Protein AF-A0A830BZ00-F1 (afdb_monomer_lite)

Secondary structure (DSSP, 8-state):
---------EEEETTTTEEEE----SS--SEEEESS-TTSTT-EEEEEEE-SS-SEEEEEEEETT-SS-EEEEEE-SS--PBPSSPPEEETTEEEEEBTTSPEEEEE----

Radius of gyration: 14.84 Å; chains: 1; bounding box: 42×43×33 Å

Sequence (111 aa):
MSRNVDNTLFFFNPSNNLALNLPGQQVGYTTLFFFYPPTSPDCTVVGINTSLWDQVVEIGMLKRGEDKWERFRYPTKTKFLLSHAPPVLHHGQIYFLDVIGNVARFNRRFG

Foldseek 3Di:
DDPPPQQWDWDADPVVRDIGTAAGDPDDFPDKDWDDPLPDQLTKIKGWHFDPVFQKIKIWIDGRPDNDIDIDIDGHPDGFAFDPDDWDQDPQKTWGHGPVGDIDIDHDDSD

Organism: NCBI:txid374723

Structure (mmCIF, N/CA/C/O backbone):
data_AF-A0A830BZ00-F1
#
_entry.id   AF-A0A830BZ00-F1
#
loop_
_atom_site.group_PDB
_atom_site.id
_atom_site.type_symbol
_atom_site.label_atom_id
_atom_site.label_alt_id
_atom_site.label_comp_id
_atom_site.label_asym_id
_atom_site.label_entity_id
_atom_site.label_seq_id
_atom_site.pdbx_PDB_ins_code
_atom_site.Cartn_x
_atom_site.Cartn_y
_atom_site.Cartn_z
_atom_site.occupancy
_atom_site.B_iso_or_equiv
_atom_site.auth_seq_id
_atom_site.auth_comp_id
_atom_site.auth_asym_id
_atom_site.auth_atom_id
_atom_site.pdbx_PDB_model_num
ATOM 1 N N . MET A 1 1 ? 10.483 28.213 12.340 1.00 32.06 1 MET A N 1
ATOM 2 C CA . MET A 1 1 ? 9.657 27.173 12.990 1.00 32.06 1 MET A CA 1
ATOM 3 C C . MET A 1 1 ? 9.015 26.354 11.885 1.00 32.06 1 MET A C 1
ATOM 5 O O . MET A 1 1 ? 8.191 26.886 11.156 1.00 32.06 1 MET A O 1
ATOM 9 N N . SER A 1 2 ? 9.494 25.130 11.666 1.00 38.66 2 SER A N 1
ATOM 10 C CA . SER A 1 2 ? 8.934 24.224 10.658 1.00 38.66 2 SER A CA 1
ATOM 11 C C . SER A 1 2 ? 7.522 23.830 11.094 1.00 38.66 2 SER A C 1
ATOM 13 O O . SER A 1 2 ? 7.353 23.349 12.213 1.00 38.66 2 SER A O 1
ATOM 15 N N . ARG A 1 3 ? 6.507 24.075 10.256 1.00 34.56 3 ARG A N 1
ATOM 16 C CA . ARG A 1 3 ? 5.179 23.481 10.443 1.00 34.56 3 ARG A CA 1
ATOM 17 C C . ARG A 1 3 ? 5.373 21.965 10.410 1.00 34.56 3 ARG A C 1
ATOM 19 O O . ARG A 1 3 ? 5.691 21.428 9.353 1.00 34.56 3 ARG A O 1
ATOM 26 N N . ASN A 1 4 ? 5.167 21.289 11.540 1.00 41.62 4 ASN A N 1
ATOM 27 C CA . ASN A 1 4 ? 4.776 19.884 11.512 1.00 41.62 4 ASN A CA 1
ATOM 28 C C . ASN A 1 4 ? 3.448 19.849 10.758 1.00 41.62 4 ASN A C 1
ATOM 30 O O . ASN A 1 4 ? 2.407 20.212 11.298 1.00 41.62 4 ASN A O 1
ATOM 34 N N . VAL A 1 5 ? 3.505 19.551 9.464 1.00 48.66 5 VAL A N 1
ATOM 35 C CA . VAL A 1 5 ? 2.310 19.190 8.719 1.00 48.66 5 VAL A CA 1
ATOM 36 C C . VAL A 1 5 ? 1.965 17.809 9.240 1.00 48.66 5 VAL A C 1
ATOM 38 O O . VAL A 1 5 ? 2.643 16.836 8.917 1.00 48.66 5 VAL A O 1
ATOM 41 N N . ASP A 1 6 ? 0.971 17.745 10.118 1.00 57.12 6 ASP A N 1
ATOM 42 C CA . ASP A 1 6 ? 0.348 16.485 10.484 1.00 57.12 6 ASP A CA 1
ATOM 43 C C . ASP A 1 6 ? -0.227 15.893 9.193 1.00 57.12 6 ASP A C 1
ATOM 45 O O . ASP A 1 6 ? -1.306 16.279 8.737 1.00 57.12 6 ASP A O 1
ATOM 49 N N . ASN A 1 7 ? 0.540 15.007 8.548 1.00 62.81 7 ASN A N 1
ATOM 50 C CA . ASN A 1 7 ? 0.113 14.254 7.373 1.00 62.81 7 ASN A CA 1
ATOM 51 C C . ASN A 1 7 ? -0.999 13.303 7.816 1.00 62.81 7 ASN A C 1
ATOM 53 O O . ASN A 1 7 ? -0.769 12.141 8.161 1.00 62.81 7 ASN A O 1
ATOM 57 N N . THR A 1 8 ? -2.206 13.855 7.878 1.00 75.62 8 THR A N 1
ATOM 58 C CA . THR A 1 8 ? -3.397 13.177 8.367 1.00 75.62 8 THR A CA 1
ATOM 59 C C . THR A 1 8 ? -3.985 12.395 7.205 1.00 75.62 8 THR A C 1
ATOM 61 O O . THR A 1 8 ? -4.439 12.979 6.222 1.00 75.62 8 THR A O 1
ATOM 64 N N . LEU A 1 9 ? -3.949 11.069 7.301 1.00 85.50 9 LEU A N 1
ATOM 65 C CA . LEU A 1 9 ? -4.590 10.184 6.338 1.00 85.50 9 LEU A CA 1
ATOM 66 C C . LEU A 1 9 ? -5.951 9.755 6.890 1.00 85.50 9 LEU A C 1
ATOM 68 O O . LEU A 1 9 ? -6.079 9.485 8.082 1.00 85.50 9 LEU A O 1
ATOM 72 N N . PHE A 1 10 ? -6.971 9.676 6.043 1.00 88.25 10 PHE A N 1
ATOM 73 C CA . PHE A 1 10 ? -8.292 9.203 6.443 1.00 88.25 10 PHE A CA 1
ATOM 74 C C . PHE A 1 10 ? -8.973 8.455 5.301 1.00 88.25 10 PHE A C 1
ATOM 76 O O . PHE A 1 10 ? -8.743 8.734 4.125 1.00 88.25 10 PHE A O 1
ATOM 83 N N . PHE A 1 11 ? -9.839 7.514 5.656 1.00 89.06 11 PHE A N 1
ATOM 84 C CA . PHE A 1 11 ? -10.814 6.961 4.728 1.00 89.06 11 PHE A CA 1
ATOM 85 C C . PHE A 1 11 ? -12.069 7.813 4.738 1.00 89.06 11 PHE A C 1
ATOM 87 O O . PHE A 1 11 ? -12.531 8.210 5.804 1.00 89.06 11 PHE A O 1
ATOM 94 N N . PHE A 1 12 ? -12.643 8.044 3.564 1.00 88.75 12 PHE A N 1
ATOM 95 C CA . PHE A 1 12 ? -13.906 8.751 3.418 1.00 88.75 12 PHE A CA 1
ATOM 96 C C . PHE A 1 12 ? -14.878 7.904 2.608 1.00 88.75 12 PHE A C 1
ATOM 98 O O . PHE A 1 12 ? -14.577 7.516 1.478 1.00 88.75 12 PHE A O 1
ATOM 105 N N . ASN A 1 13 ? -16.039 7.608 3.189 1.00 87.38 13 ASN A N 1
ATOM 106 C CA . ASN A 1 13 ? -17.135 6.971 2.478 1.00 87.38 13 ASN A CA 1
ATOM 107 C C . ASN A 1 13 ? -18.138 8.047 2.024 1.00 87.38 13 ASN A C 1
ATOM 109 O O . ASN A 1 13 ? -18.871 8.581 2.860 1.00 87.38 13 ASN A O 1
ATOM 113 N N . PRO A 1 14 ? -18.229 8.340 0.714 1.00 90.38 14 PRO A N 1
ATOM 114 C CA . PRO A 1 14 ? -19.115 9.386 0.206 1.00 90.38 14 PRO A CA 1
ATOM 115 C C . PRO A 1 14 ? -20.604 9.029 0.315 1.00 90.38 14 PRO A C 1
ATOM 117 O O . PRO A 1 14 ? -21.449 9.909 0.214 1.00 90.38 14 PRO A O 1
ATOM 120 N N . SER A 1 15 ? -20.948 7.755 0.528 1.00 90.44 15 SER A N 1
ATOM 121 C CA . SER A 1 15 ? -22.348 7.306 0.574 1.00 90.44 15 SER A CA 1
ATOM 122 C C . SER A 1 15 ? -23.018 7.598 1.916 1.00 90.44 15 SER A C 1
ATOM 124 O O . SER A 1 15 ? -24.238 7.708 1.986 1.00 90.44 15 SER A O 1
ATOM 126 N N . ASN A 1 16 ? -22.236 7.692 2.995 1.00 90.00 16 ASN A N 1
ATOM 127 C CA . ASN A 1 16 ? -22.737 7.937 4.351 1.00 90.00 16 ASN A CA 1
ATOM 128 C C . ASN A 1 16 ? -21.967 9.040 5.097 1.00 90.00 16 ASN A C 1
ATOM 130 O O . ASN A 1 16 ? -22.187 9.231 6.291 1.00 90.00 16 ASN A O 1
ATOM 134 N N . ASN A 1 17 ? -21.071 9.752 4.405 1.00 89.31 17 ASN A N 1
ATOM 135 C CA . ASN A 1 17 ? -20.210 10.808 4.943 1.00 89.31 17 ASN A CA 1
ATOM 136 C C . ASN A 1 17 ? -19.352 10.379 6.146 1.00 89.31 17 ASN A C 1
ATOM 138 O O . ASN A 1 17 ? -18.908 11.222 6.928 1.00 89.31 17 ASN A O 1
ATOM 142 N N . LEU A 1 18 ? -19.098 9.077 6.307 1.00 89.00 18 LEU A N 1
ATOM 143 C CA . LEU A 1 18 ? -18.239 8.576 7.371 1.00 89.00 18 LEU A CA 1
ATOM 144 C C . LEU A 1 18 ? -16.773 8.824 7.009 1.00 89.00 18 LEU A C 1
ATOM 146 O O . LEU A 1 18 ? -16.288 8.343 5.982 1.00 89.00 18 LEU A O 1
ATOM 150 N N . ALA A 1 19 ? -16.062 9.517 7.896 1.00 89.62 19 ALA A N 1
ATOM 151 C CA . ALA A 1 19 ? -14.616 9.667 7.845 1.00 89.62 19 ALA A CA 1
ATOM 152 C C . ALA A 1 19 ? -13.959 8.836 8.955 1.00 89.62 19 ALA A C 1
ATOM 154 O O . ALA A 1 19 ? -14.369 8.898 10.115 1.00 89.62 19 ALA A O 1
ATOM 155 N N . LEU A 1 20 ? -12.934 8.061 8.607 1.00 88.00 20 LEU A N 1
ATOM 156 C CA . LEU A 1 20 ? -12.135 7.284 9.552 1.00 88.00 20 LEU A CA 1
ATOM 157 C C . LEU A 1 20 ? -10.689 7.754 9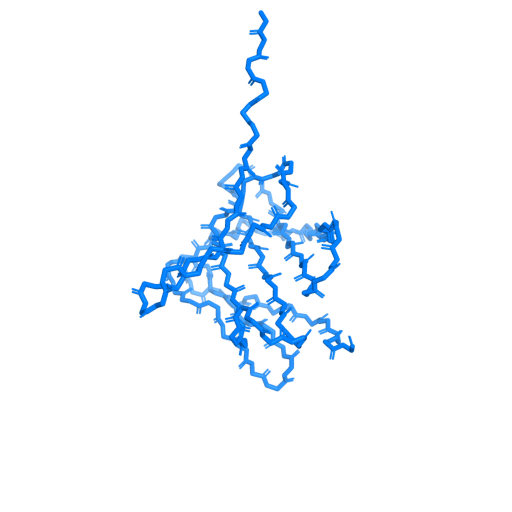.471 1.00 88.00 20 LEU A C 1
ATOM 159 O O . LEU A 1 20 ? -9.996 7.458 8.499 1.00 88.00 20 LEU A O 1
ATOM 163 N N . ASN A 1 21 ? -10.236 8.461 10.501 1.00 89.00 21 ASN A N 1
ATOM 164 C CA . ASN A 1 21 ? -8.848 8.894 10.593 1.00 89.00 21 ASN A CA 1
ATOM 165 C C . ASN A 1 21 ? -7.924 7.691 10.792 1.00 89.00 21 ASN A C 1
ATOM 167 O O . ASN A 1 21 ? -8.250 6.745 11.517 1.00 89.00 21 ASN A O 1
ATOM 171 N N . LEU A 1 22 ? -6.768 7.754 10.148 1.00 87.94 22 LEU A N 1
ATOM 172 C CA . LEU A 1 22 ? -5.664 6.830 10.325 1.00 87.94 22 LEU A CA 1
ATOM 173 C C . LEU A 1 22 ? -4.553 7.524 11.118 1.00 87.94 22 LEU A C 1
ATOM 175 O O . LEU A 1 22 ? -4.433 8.753 11.058 1.00 87.94 22 LEU A O 1
ATOM 179 N N . PRO A 1 23 ? -3.726 6.766 11.856 1.00 88.12 23 PRO A N 1
ATOM 180 C CA . PRO A 1 23 ? -2.573 7.326 12.532 1.00 88.12 23 PRO A CA 1
ATOM 181 C C . PRO A 1 23 ? -1.668 8.049 11.540 1.00 88.12 23 PRO A C 1
ATOM 183 O O . PRO A 1 23 ? -1.397 7.545 10.443 1.00 88.12 23 PRO A O 1
ATOM 186 N N . GLY A 1 24 ? -1.193 9.223 11.954 1.00 80.88 24 GLY A N 1
ATOM 187 C CA . GLY A 1 24 ? -0.264 10.026 11.175 1.00 80.88 24 GLY A CA 1
ATOM 188 C C . GLY A 1 24 ? 0.986 9.233 10.803 1.00 80.88 24 GLY A C 1
ATOM 189 O O . GLY A 1 24 ? 1.445 8.348 11.534 1.00 80.88 24 GLY A O 1
ATOM 190 N N . GLN A 1 25 ? 1.545 9.557 9.646 1.00 72.75 25 GLN A N 1
ATOM 191 C CA . GLN A 1 25 ? 2.675 8.828 9.095 1.00 72.75 25 GLN A CA 1
ATOM 192 C C . GLN A 1 25 ? 3.898 9.732 8.941 1.00 72.75 25 GLN A C 1
ATOM 194 O O . GLN A 1 25 ? 3.787 10.901 8.590 1.00 72.75 25 GLN A O 1
ATOM 199 N N . GLN A 1 26 ? 5.088 9.171 9.168 1.00 63.88 26 GLN A N 1
ATOM 200 C CA . GLN A 1 26 ? 6.357 9.894 9.015 1.00 63.88 26 GLN A CA 1
ATOM 201 C C . GLN A 1 26 ? 6.944 9.812 7.595 1.00 63.88 26 GLN A C 1
ATOM 203 O O . GLN A 1 26 ? 7.977 10.419 7.336 1.00 63.88 26 GLN A O 1
ATOM 208 N N . VAL A 1 27 ? 6.337 9.042 6.686 1.00 68.19 27 VAL A N 1
ATOM 209 C CA . VAL A 1 27 ? 6.845 8.803 5.324 1.00 68.19 27 VAL A CA 1
ATOM 210 C C . VAL A 1 27 ? 5.742 9.139 4.317 1.00 68.19 27 VAL A C 1
ATOM 212 O O . VAL A 1 27 ? 4.564 9.002 4.624 1.00 68.19 27 VAL A O 1
ATOM 215 N N . GLY A 1 28 ? 6.101 9.629 3.131 1.00 81.38 28 GLY A N 1
ATOM 216 C CA . GLY A 1 28 ? 5.151 9.789 2.028 1.00 81.38 28 GLY A CA 1
ATOM 217 C C . GLY A 1 28 ? 5.067 8.491 1.231 1.00 81.38 28 GLY A C 1
ATOM 218 O O . GLY A 1 28 ? 6.061 8.094 0.629 1.00 81.38 28 GLY A O 1
ATOM 219 N N . TYR A 1 29 ? 3.918 7.812 1.236 1.00 88.06 29 TYR A N 1
ATOM 220 C CA . TYR A 1 29 ? 3.695 6.674 0.340 1.00 88.06 29 TYR A CA 1
ATOM 221 C C . TYR A 1 29 ? 3.316 7.156 -1.064 1.00 88.06 29 TYR A C 1
ATOM 223 O O . TYR A 1 29 ? 2.518 8.077 -1.219 1.00 88.06 29 TYR A O 1
ATOM 231 N N . THR A 1 30 ? 3.884 6.514 -2.087 1.00 88.00 30 THR A N 1
ATOM 232 C CA . THR A 1 30 ? 3.559 6.748 -3.503 1.00 88.00 30 THR A CA 1
ATOM 233 C C . THR A 1 30 ? 2.164 6.223 -3.837 1.00 88.00 30 THR A C 1
ATOM 235 O O . THR A 1 30 ? 1.452 6.813 -4.643 1.00 88.00 30 THR A O 1
ATOM 238 N N . THR A 1 31 ? 1.764 5.117 -3.205 1.00 90.56 31 THR A N 1
ATOM 239 C CA . THR A 1 31 ? 0.411 4.565 -3.305 1.00 90.56 31 THR A CA 1
ATOM 240 C C . THR A 1 31 ? -0.067 4.046 -1.956 1.00 90.56 31 THR A C 1
ATOM 242 O O . THR A 1 31 ? 0.738 3.615 -1.127 1.00 90.56 31 THR A O 1
ATOM 245 N N . LEU A 1 32 ? -1.384 4.041 -1.775 1.00 91.44 32 LEU A N 1
ATOM 246 C CA . LEU A 1 32 ? -2.091 3.477 -0.632 1.00 91.44 32 LEU A CA 1
ATOM 247 C C . LEU A 1 32 ? -3.238 2.607 -1.140 1.00 91.44 32 LEU A C 1
ATOM 249 O O . LEU A 1 32 ? -3.951 2.994 -2.065 1.00 91.44 32 LEU A O 1
ATOM 253 N N . PHE A 1 33 ? -3.431 1.447 -0.524 1.00 91.31 33 PHE A N 1
ATOM 254 C CA . PHE A 1 33 ? -4.487 0.510 -0.898 1.00 91.31 33 PHE A CA 1
ATOM 255 C C . PHE A 1 33 ? -4.932 -0.338 0.292 1.00 91.31 33 PHE A C 1
ATOM 257 O O . PHE A 1 33 ? -4.266 -0.416 1.324 1.00 91.31 33 PHE A O 1
ATOM 264 N N . PHE A 1 34 ? -6.093 -0.964 0.138 1.00 91.25 34 PHE A N 1
ATOM 265 C CA . PHE A 1 34 ? -6.714 -1.858 1.107 1.00 91.25 34 PHE A CA 1
ATOM 266 C C . PHE A 1 34 ? -7.539 -2.903 0.349 1.00 91.25 34 PHE A C 1
ATOM 268 O O . PHE A 1 34 ? -8.074 -2.611 -0.719 1.00 91.25 34 PHE A O 1
ATOM 275 N N . PHE A 1 35 ? -7.645 -4.119 0.889 1.00 85.62 35 PHE A N 1
ATOM 276 C CA . PHE A 1 35 ? -8.360 -5.230 0.234 1.00 85.62 35 PHE A CA 1
ATOM 277 C C . PHE A 1 35 ? -9.666 -5.634 0.932 1.00 85.62 35 PHE A C 1
ATOM 279 O O . PHE A 1 35 ? -10.342 -6.553 0.483 1.00 85.62 35 PHE A O 1
ATOM 286 N N . TYR A 1 36 ? -10.049 -4.918 1.991 1.00 88.12 36 TYR A N 1
ATOM 287 C CA . TYR A 1 36 ? -11.327 -5.065 2.691 1.00 88.12 36 TYR A CA 1
ATOM 288 C C . TYR A 1 36 ? -11.907 -3.685 2.999 1.00 88.12 36 TYR A C 1
ATOM 290 O O . TYR A 1 36 ? -11.133 -2.736 3.117 1.00 88.12 36 TYR A O 1
ATOM 298 N N . PRO A 1 37 ? -13.236 -3.541 3.160 1.00 88.31 37 PRO A N 1
ATOM 299 C CA . PRO A 1 37 ? -13.840 -2.259 3.505 1.00 88.31 37 PRO A CA 1
ATOM 300 C C . PRO A 1 37 ? -13.134 -1.614 4.708 1.00 88.31 37 PRO A C 1
ATOM 302 O O . PRO A 1 37 ? -12.896 -2.320 5.685 1.00 88.31 37 PRO A O 1
ATOM 305 N N . PRO A 1 38 ? -12.859 -0.297 4.708 1.00 86.25 38 PRO A N 1
ATOM 306 C CA . PRO A 1 38 ? -12.199 0.390 5.825 1.00 86.25 38 PRO A CA 1
ATOM 307 C C . PRO A 1 38 ? -12.872 0.237 7.196 1.00 86.25 38 PRO A C 1
ATOM 309 O O . PRO A 1 38 ? -12.260 0.480 8.235 1.00 86.25 38 PRO A O 1
ATOM 312 N N . THR A 1 39 ? -14.150 -0.135 7.198 1.00 84.81 39 THR A N 1
ATOM 313 C CA . THR A 1 39 ? -14.948 -0.432 8.390 1.00 84.81 39 THR A CA 1
ATOM 314 C C . THR A 1 39 ? -14.783 -1.869 8.896 1.00 84.81 39 THR A C 1
ATOM 316 O O . THR A 1 39 ? -15.178 -2.142 10.025 1.00 84.81 39 THR A O 1
ATOM 319 N N . SER A 1 40 ? -14.216 -2.778 8.098 1.00 89.31 40 SER A N 1
ATOM 320 C CA . SER A 1 40 ? -13.970 -4.172 8.476 1.00 89.31 40 SER A CA 1
ATOM 321 C C . SER A 1 40 ? -12.835 -4.273 9.504 1.00 89.31 40 SER A C 1
ATOM 323 O O . SER A 1 40 ? -11.814 -3.600 9.325 1.00 89.31 40 SER A O 1
ATOM 325 N N . PRO A 1 41 ? -12.950 -5.130 10.538 1.00 87.00 41 PRO A N 1
ATOM 326 C CA . PRO A 1 41 ? -11.838 -5.422 11.446 1.00 87.00 41 PRO A CA 1
ATOM 327 C C . PRO A 1 41 ? -10.645 -6.069 10.724 1.00 87.00 41 PRO A C 1
ATOM 329 O O . PRO A 1 41 ? -9.508 -5.860 11.132 1.00 87.00 41 PRO A O 1
ATOM 332 N N . ASP A 1 42 ? -10.884 -6.759 9.605 1.00 88.00 42 ASP A N 1
ATOM 333 C CA . ASP A 1 42 ? -9.835 -7.408 8.804 1.00 88.00 42 ASP A CA 1
ATOM 334 C C . ASP A 1 42 ? -9.155 -6.440 7.819 1.00 88.00 42 ASP A C 1
ATOM 336 O O . ASP A 1 42 ? -8.262 -6.814 7.052 1.00 88.00 42 ASP A O 1
ATOM 340 N N . CYS A 1 43 ? -9.580 -5.170 7.799 1.00 89.69 43 CYS A N 1
ATOM 341 C CA . CYS A 1 43 ? -8.982 -4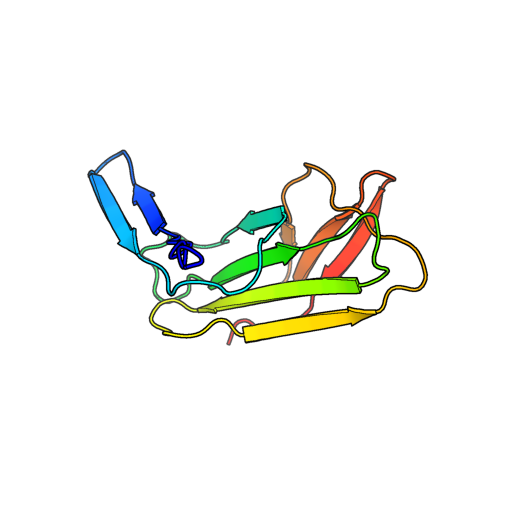.178 6.923 1.00 89.69 43 CYS A CA 1
ATOM 342 C C . CYS A 1 43 ? -7.532 -3.912 7.319 1.00 89.69 43 CYS A C 1
ATOM 344 O O . CYS A 1 43 ? -7.225 -3.491 8.430 1.00 89.69 43 CYS A O 1
ATOM 346 N N . THR A 1 44 ? -6.641 -4.086 6.351 1.00 90.69 44 THR A N 1
ATOM 347 C CA . THR A 1 44 ? -5.250 -3.661 6.446 1.00 90.69 44 THR A CA 1
ATOM 348 C C . THR A 1 44 ? -4.988 -2.637 5.358 1.00 90.69 44 THR A C 1
ATOM 350 O O . THR A 1 44 ? -5.238 -2.898 4.178 1.00 90.69 44 THR A O 1
ATOM 353 N N . VAL A 1 45 ? -4.484 -1.477 5.763 1.00 92.12 45 VAL A N 1
ATOM 354 C CA . VAL A 1 45 ? -4.004 -0.445 4.847 1.00 92.12 45 VAL A CA 1
ATOM 355 C C . VAL A 1 45 ? -2.553 -0.744 4.532 1.00 92.12 45 VAL A C 1
ATOM 357 O O . VAL A 1 45 ? -1.755 -0.981 5.440 1.00 92.12 45 VAL A O 1
ATOM 360 N N . VAL A 1 46 ? -2.208 -0.730 3.253 1.00 92.62 46 VAL A N 1
ATOM 361 C CA . VAL A 1 46 ? -0.841 -0.931 2.793 1.00 92.62 46 VAL A CA 1
ATOM 362 C C . VAL A 1 46 ? -0.412 0.282 1.996 1.00 92.62 46 VAL A C 1
ATOM 364 O O . VAL A 1 46 ? -1.119 0.742 1.102 1.00 92.62 46 VAL A O 1
ATOM 367 N N . GLY A 1 47 ? 0.753 0.806 2.347 1.00 93.06 47 GLY A N 1
ATOM 368 C CA . GLY A 1 47 ? 1.405 1.878 1.618 1.00 93.06 47 GLY A CA 1
ATOM 369 C C . GLY A 1 47 ? 2.684 1.383 0.976 1.00 93.06 47 GLY A C 1
ATOM 370 O O . GLY A 1 47 ? 3.423 0.620 1.593 1.00 93.06 47 GLY A O 1
ATOM 371 N N . ILE A 1 48 ? 2.960 1.811 -0.251 1.00 94.12 48 ILE A N 1
ATOM 372 C CA . ILE A 1 48 ? 4.238 1.535 -0.914 1.00 94.12 48 ILE A CA 1
ATOM 373 C C . ILE A 1 48 ? 4.882 2.870 -1.260 1.00 94.12 48 ILE A C 1
ATOM 375 O O . ILE A 1 48 ? 4.257 3.728 -1.885 1.00 94.12 48 ILE A O 1
ATOM 379 N N . ASN A 1 49 ? 6.130 3.043 -0.841 1.00 92.50 49 ASN A N 1
ATOM 380 C CA . ASN A 1 49 ? 6.983 4.158 -1.218 1.00 92.50 49 ASN A CA 1
ATOM 381 C C . ASN A 1 49 ? 8.155 3.631 -2.046 1.00 92.50 49 ASN A C 1
ATOM 383 O O . ASN A 1 49 ? 8.884 2.728 -1.625 1.00 92.50 49 ASN A O 1
ATOM 387 N N . THR A 1 50 ? 8.333 4.229 -3.216 1.00 92.19 50 THR A N 1
ATOM 388 C CA . THR A 1 50 ? 9.473 3.990 -4.099 1.00 92.19 50 THR A CA 1
ATOM 389 C C . THR A 1 50 ? 10.079 5.318 -4.517 1.00 92.19 50 THR A C 1
ATOM 391 O O . THR A 1 50 ? 9.350 6.279 -4.757 1.00 92.19 50 THR A O 1
ATOM 394 N N . SER A 1 51 ? 11.401 5.363 -4.660 1.00 85.44 51 SER A N 1
ATOM 395 C CA . SER A 1 51 ? 12.146 6.577 -4.998 1.00 85.44 51 SER A CA 1
ATOM 396 C C . SER A 1 51 ? 12.904 6.400 -6.313 1.00 85.44 51 SER A C 1
ATOM 398 O O . SER A 1 51 ? 13.435 5.332 -6.608 1.00 85.44 51 SER A O 1
ATOM 400 N N . LEU A 1 52 ? 12.997 7.474 -7.101 1.00 83.44 52 LEU A N 1
ATOM 401 C CA . LEU A 1 52 ? 13.892 7.542 -8.266 1.00 83.44 52 LEU A CA 1
ATOM 402 C C . LEU A 1 52 ? 15.374 7.613 -7.866 1.00 83.44 52 LEU A C 1
ATOM 404 O O . LEU A 1 52 ? 16.261 7.331 -8.683 1.00 83.44 52 LEU A O 1
ATOM 408 N N . TRP A 1 53 ? 15.631 8.018 -6.624 1.00 85.12 53 TRP A N 1
ATOM 409 C CA . TRP A 1 53 ? 16.957 8.318 -6.095 1.00 85.12 53 TRP A CA 1
ATOM 410 C C . TRP A 1 53 ? 17.508 7.177 -5.243 1.00 85.12 53 TRP A C 1
ATOM 412 O O . TRP A 1 53 ? 18.721 6.997 -5.200 1.00 85.12 53 TRP A O 1
ATOM 422 N N . ASP A 1 54 ? 16.628 6.353 -4.667 1.00 85.94 54 ASP A N 1
ATOM 423 C CA . ASP A 1 54 ? 17.008 5.274 -3.759 1.00 85.94 54 ASP A CA 1
ATOM 424 C C . ASP A 1 54 ? 16.660 3.902 -4.329 1.00 85.94 54 ASP A C 1
ATOM 426 O O . ASP A 1 54 ? 15.581 3.674 -4.872 1.00 85.94 54 ASP A O 1
ATOM 430 N N . GLN A 1 55 ? 17.557 2.942 -4.131 1.00 92.56 55 GLN A N 1
ATOM 431 C CA . GLN A 1 55 ? 17.312 1.532 -4.431 1.00 92.56 55 GLN A CA 1
ATOM 432 C C . GLN A 1 55 ? 16.642 0.835 -3.241 1.00 92.56 55 GLN A C 1
ATOM 434 O O . GLN A 1 55 ? 17.063 -0.240 -2.812 1.00 92.56 55 GLN A O 1
ATOM 439 N N . VAL A 1 56 ? 15.603 1.447 -2.680 1.00 92.56 56 VAL A N 1
ATOM 440 C CA . VAL A 1 56 ? 14.854 0.900 -1.546 1.00 92.56 56 VAL A CA 1
ATOM 441 C C . VAL A 1 56 ? 13.366 0.987 -1.843 1.00 92.56 56 VAL A C 1
ATOM 443 O O . VAL A 1 56 ? 12.860 2.047 -2.201 1.00 92.56 56 VAL A O 1
ATOM 446 N N . VAL A 1 57 ? 12.670 -0.129 -1.645 1.00 93.50 57 VAL A N 1
ATOM 447 C CA . VAL A 1 57 ? 11.209 -0.161 -1.574 1.00 93.50 57 VAL A CA 1
ATOM 448 C C . VAL A 1 57 ? 10.827 -0.157 -0.103 1.00 93.50 57 VAL A C 1
ATOM 450 O O . VAL A 1 57 ? 11.259 -1.031 0.654 1.00 93.50 57 VAL A O 1
ATOM 453 N N . GLU A 1 58 ? 10.032 0.823 0.311 1.00 93.88 58 GLU A N 1
ATOM 454 C CA . GLU A 1 58 ? 9.456 0.853 1.650 1.00 93.88 58 GLU A CA 1
ATOM 455 C C . GLU A 1 58 ? 7.975 0.485 1.597 1.00 93.88 58 GLU A C 1
ATOM 457 O O . GLU A 1 58 ? 7.214 1.025 0.798 1.00 93.88 58 GLU A O 1
ATOM 462 N N . ILE A 1 59 ? 7.573 -0.442 2.460 1.00 93.75 59 ILE A N 1
ATOM 463 C CA . ILE A 1 59 ? 6.200 -0.913 2.591 1.00 93.75 59 ILE A CA 1
ATOM 464 C C . ILE A 1 59 ? 5.727 -0.587 4.001 1.00 93.75 59 ILE A C 1
ATOM 466 O O . ILE A 1 59 ? 6.364 -0.969 4.982 1.00 93.75 59 ILE A O 1
ATOM 470 N N . GLY A 1 60 ? 4.616 0.129 4.090 1.00 93.12 60 GLY A N 1
ATOM 471 C CA . GLY A 1 60 ? 3.869 0.342 5.318 1.00 93.12 60 GLY A CA 1
ATOM 472 C C . GLY A 1 60 ? 2.696 -0.596 5.423 1.00 93.12 60 GLY A C 1
ATOM 473 O O . GLY A 1 60 ? 2.021 -0.832 4.425 1.00 93.12 60 GLY A O 1
ATOM 474 N N . MET A 1 61 ? 2.404 -1.057 6.629 1.00 92.00 61 MET A N 1
ATOM 475 C CA . MET A 1 61 ? 1.157 -1.744 6.930 1.00 92.00 61 MET A CA 1
ATOM 476 C C . MET A 1 61 ? 0.528 -1.162 8.184 1.00 92.00 61 MET A C 1
ATOM 478 O O . MET A 1 61 ? 1.227 -0.853 9.146 1.00 92.00 61 MET A O 1
ATOM 482 N N . LEU A 1 62 ? -0.791 -1.041 8.168 1.00 91.94 62 LEU A N 1
ATOM 483 C CA . LEU A 1 62 ? -1.584 -0.623 9.311 1.00 91.94 62 LEU A CA 1
ATOM 484 C C . LEU A 1 62 ? -2.826 -1.504 9.380 1.00 91.94 62 LEU A C 1
ATOM 486 O O . LEU A 1 62 ? -3.691 -1.408 8.499 1.00 91.94 62 LEU A O 1
ATOM 490 N N . LYS A 1 63 ? -2.928 -2.356 10.404 1.00 91.12 63 LYS A N 1
ATOM 491 C CA . LYS A 1 63 ? -4.172 -3.097 10.629 1.00 91.12 63 LYS A CA 1
ATOM 492 C C . LYS A 1 63 ? -5.214 -2.182 11.256 1.00 91.12 63 LYS A C 1
ATOM 494 O O . LYS A 1 63 ? -4.900 -1.222 11.965 1.00 91.12 63 LYS A O 1
ATOM 499 N N . ARG A 1 64 ? -6.485 -2.467 10.993 1.00 88.31 64 ARG A N 1
ATOM 500 C CA . ARG A 1 64 ? -7.588 -1.696 11.559 1.00 88.31 64 ARG A CA 1
ATOM 501 C C . ARG A 1 64 ? -7.532 -1.728 13.088 1.00 88.31 64 ARG A C 1
ATOM 503 O O . ARG A 1 64 ? -7.459 -2.786 13.695 1.00 88.31 64 ARG A O 1
ATOM 510 N N . GLY A 1 65 ? -7.623 -0.546 13.696 1.00 86.19 65 GLY A N 1
ATOM 511 C CA . GLY A 1 65 ? -7.617 -0.386 15.152 1.00 86.19 65 GLY A CA 1
ATOM 512 C C . GLY A 1 65 ? -6.225 -0.229 15.764 1.00 86.19 65 GLY A C 1
ATOM 513 O O . GLY A 1 65 ? -6.136 0.156 16.925 1.00 86.19 65 GLY A O 1
ATOM 514 N N . GLU A 1 66 ? -5.155 -0.452 14.997 1.00 90.62 66 GLU A N 1
ATOM 515 C CA . GLU A 1 66 ? -3.796 -0.151 15.447 1.00 90.62 66 GLU A CA 1
ATOM 516 C C . GLU A 1 66 ? -3.508 1.355 15.377 1.00 90.62 66 GLU A C 1
ATOM 518 O O . GLU A 1 66 ? -4.065 2.092 14.557 1.00 90.62 66 GLU A O 1
ATOM 523 N N . ASP A 1 67 ? -2.616 1.819 16.250 1.00 89.50 67 ASP A N 1
ATOM 524 C CA . ASP A 1 67 ? -2.201 3.219 16.366 1.00 89.50 67 ASP A CA 1
ATOM 525 C C . ASP A 1 67 ? -0.879 3.511 15.637 1.00 89.50 67 ASP A C 1
ATOM 527 O O . ASP A 1 67 ? -0.431 4.659 15.586 1.00 89.50 67 ASP A O 1
ATOM 531 N N . LYS A 1 68 ? -0.230 2.482 15.080 1.00 90.12 68 LYS A N 1
ATOM 532 C CA . LYS A 1 68 ? 1.115 2.574 14.506 1.00 90.12 68 LYS A CA 1
ATOM 533 C C . LYS A 1 68 ? 1.240 1.774 13.225 1.00 90.12 68 LYS A C 1
ATOM 535 O O . LYS A 1 68 ? 0.773 0.650 13.115 1.00 90.12 68 LYS A O 1
ATOM 540 N N . TRP A 1 69 ? 1.961 2.365 12.280 1.00 91.69 69 TRP A N 1
ATOM 541 C CA . TRP A 1 69 ? 2.351 1.708 11.044 1.00 91.69 69 TRP A CA 1
ATOM 542 C C . TRP A 1 69 ? 3.540 0.785 11.285 1.00 91.69 69 TRP A C 1
ATOM 544 O O . TRP A 1 69 ? 4.597 1.233 11.743 1.00 91.69 69 TRP A O 1
ATOM 554 N N . GLU A 1 70 ? 3.407 -0.472 10.886 1.00 92.31 70 GLU A N 1
ATOM 555 C CA . GLU A 1 70 ? 4.553 -1.337 10.660 1.00 92.31 70 GLU A CA 1
ATOM 556 C C . GLU A 1 70 ? 5.268 -0.917 9.373 1.00 92.31 70 GLU A C 1
ATOM 558 O O . GLU A 1 70 ? 4.623 -0.623 8.366 1.00 92.31 70 GLU A O 1
ATOM 563 N N . ARG A 1 71 ? 6.603 -0.884 9.390 1.00 91.81 71 ARG A N 1
ATOM 564 C CA . ARG A 1 71 ? 7.408 -0.442 8.244 1.00 91.81 71 ARG A CA 1
ATOM 565 C C . ARG A 1 71 ? 8.445 -1.480 7.869 1.00 91.81 71 ARG A C 1
ATOM 567 O O . ARG A 1 71 ? 9.172 -1.988 8.721 1.00 91.81 71 ARG A O 1
ATOM 574 N N . PHE A 1 72 ? 8.562 -1.717 6.573 1.00 92.44 72 PHE A N 1
ATOM 575 C CA . PHE A 1 72 ? 9.495 -2.668 5.990 1.00 92.44 72 PHE A CA 1
ATOM 576 C C . PHE A 1 72 ? 10.295 -1.975 4.908 1.00 92.44 72 PHE A C 1
ATOM 578 O O . PHE A 1 72 ? 9.720 -1.368 4.011 1.00 92.44 72 PHE A O 1
ATOM 585 N N . ARG A 1 73 ? 11.621 -2.069 4.975 1.00 92.94 73 AR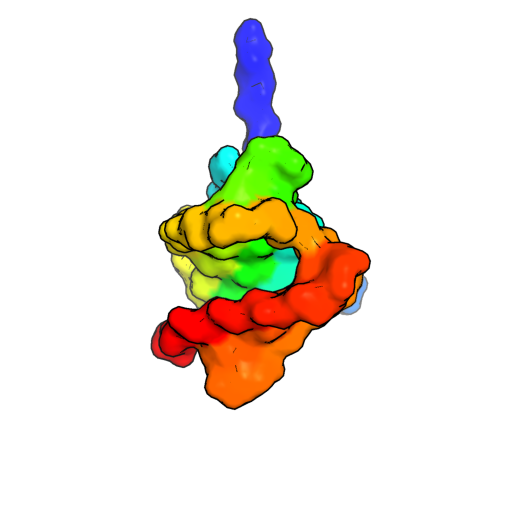G A N 1
ATOM 586 C CA . ARG A 1 73 ? 12.519 -1.491 3.975 1.00 92.94 73 ARG A CA 1
ATOM 587 C C . ARG A 1 73 ? 13.276 -2.614 3.293 1.00 92.94 73 ARG A C 1
ATOM 589 O O . ARG A 1 73 ? 13.963 -3.389 3.953 1.00 92.94 73 ARG A O 1
ATOM 596 N N . TYR A 1 74 ? 13.151 -2.676 1.977 1.00 92.62 74 TYR A N 1
ATOM 597 C CA . TYR A 1 74 ? 13.755 -3.705 1.147 1.00 92.62 74 TYR A CA 1
ATOM 598 C C . TYR A 1 74 ? 14.746 -3.063 0.182 1.00 92.62 74 TYR A C 1
ATOM 600 O O . TYR A 1 74 ? 14.326 -2.364 -0.744 1.00 92.62 74 TYR A O 1
ATOM 608 N N . PRO A 1 75 ? 16.058 -3.281 0.377 1.00 92.56 75 PRO A N 1
ATOM 609 C CA . PRO A 1 75 ? 17.050 -2.938 -0.626 1.00 92.56 75 PRO A CA 1
ATOM 610 C C . PRO A 1 75 ? 16.768 -3.695 -1.924 1.00 92.56 75 PRO A C 1
ATOM 612 O O . PRO A 1 75 ? 16.439 -4.882 -1.918 1.00 92.56 75 PRO A O 1
ATOM 615 N N . THR A 1 76 ? 16.922 -3.005 -3.042 1.00 90.56 76 THR A N 1
ATOM 616 C CA . THR A 1 76 ? 16.721 -3.542 -4.389 1.00 90.56 76 THR A CA 1
ATOM 617 C C . THR A 1 76 ? 18.042 -3.507 -5.147 1.00 90.56 76 THR A C 1
ATOM 619 O O . THR A 1 76 ? 18.881 -2.645 -4.911 1.00 90.56 76 THR A O 1
ATOM 622 N N . LYS A 1 77 ? 18.265 -4.471 -6.047 1.00 88.38 77 LYS A N 1
ATOM 623 C CA . LYS A 1 77 ? 19.486 -4.500 -6.879 1.00 88.38 77 LYS A CA 1
ATOM 624 C C . LYS A 1 77 ? 19.470 -3.419 -7.961 1.00 88.38 77 LYS A C 1
ATOM 626 O O . LYS A 1 77 ? 20.512 -2.962 -8.414 1.00 88.38 77 LYS A O 1
ATOM 631 N N . THR A 1 78 ? 18.272 -3.053 -8.393 1.00 88.50 78 THR A N 1
ATOM 632 C CA . THR A 1 78 ? 17.990 -2.070 -9.433 1.00 88.50 78 THR A CA 1
ATOM 633 C C . THR A 1 78 ? 16.915 -1.130 -8.923 1.00 88.50 78 THR A C 1
ATOM 635 O O . THR A 1 78 ? 16.145 -1.492 -8.038 1.00 88.50 78 THR A O 1
ATOM 638 N N . LYS A 1 79 ? 16.834 0.073 -9.495 1.00 91.00 79 LYS A N 1
ATOM 639 C CA . LYS A 1 79 ? 15.741 0.995 -9.177 1.00 91.00 79 LYS A CA 1
ATOM 640 C C . LYS A 1 79 ? 14.402 0.323 -9.485 1.00 91.00 79 LYS A C 1
ATOM 642 O O . LYS A 1 79 ? 14.252 -0.265 -10.552 1.00 91.00 79 LYS A O 1
ATOM 647 N N . PHE A 1 80 ? 13.458 0.434 -8.558 1.00 93.56 80 PHE A N 1
ATOM 648 C CA . PHE A 1 80 ? 12.098 -0.074 -8.702 1.00 93.56 80 PHE A CA 1
ATOM 649 C C . PHE A 1 80 ? 11.152 1.105 -8.493 1.00 93.56 80 PHE A C 1
ATOM 651 O O . PHE A 1 80 ? 10.860 1.464 -7.356 1.00 93.56 80 PHE A O 1
ATOM 658 N N . LEU A 1 81 ? 10.738 1.761 -9.578 1.00 93.81 81 LEU A N 1
ATOM 659 C CA . LEU A 1 81 ? 9.798 2.879 -9.512 1.00 93.81 81 LEU A CA 1
ATOM 660 C C . LEU A 1 81 ? 8.386 2.351 -9.724 1.00 93.81 81 LEU A C 1
ATOM 662 O O . LEU A 1 81 ? 8.084 1.857 -10.806 1.00 93.81 81 LEU A O 1
ATOM 666 N N . LEU A 1 82 ? 7.529 2.483 -8.718 1.00 94.88 82 LEU A N 1
ATOM 667 C CA . LEU A 1 82 ? 6.166 1.974 -8.767 1.00 94.88 82 LEU A CA 1
ATOM 668 C C . LEU A 1 82 ? 5.383 2.533 -9.969 1.00 94.88 82 LEU A C 1
ATOM 670 O O . LEU A 1 82 ? 5.400 3.734 -10.234 1.00 94.88 82 LEU A O 1
ATOM 674 N N . SER A 1 83 ? 4.681 1.654 -10.681 1.00 94.31 83 SER A N 1
ATOM 675 C CA . SER A 1 83 ? 3.746 2.040 -11.740 1.00 94.31 83 SER A CA 1
ATOM 676 C C . SER A 1 83 ? 2.418 2.560 -11.180 1.00 94.31 83 SER A C 1
ATOM 678 O O . SER A 1 83 ? 2.113 2.423 -9.998 1.00 94.31 83 SER A O 1
ATOM 680 N N . HIS A 1 84 ? 1.575 3.104 -12.059 1.00 90.19 84 HIS A N 1
ATOM 681 C CA . HIS A 1 84 ? 0.191 3.446 -11.720 1.00 90.19 84 HIS A CA 1
ATOM 682 C C . HIS A 1 84 ? -0.744 2.227 -11.657 1.00 90.19 84 HIS A C 1
ATOM 684 O O . HIS A 1 84 ? -1.919 2.386 -11.326 1.00 90.19 84 HIS A O 1
ATOM 690 N N . ALA A 1 85 ? -0.260 1.022 -11.986 1.00 91.69 85 ALA A N 1
ATOM 691 C CA . ALA A 1 85 ? -1.076 -0.178 -11.889 1.00 91.69 85 ALA A CA 1
ATOM 692 C C . ALA A 1 85 ? -1.391 -0.473 -10.411 1.00 91.69 85 ALA A C 1
ATOM 694 O O . ALA A 1 85 ? -0.479 -0.459 -9.576 1.00 91.69 85 ALA A O 1
ATOM 695 N N . PRO A 1 86 ? -2.662 -0.747 -10.065 1.00 90.62 86 PRO A N 1
ATOM 696 C CA . PRO A 1 86 ? -3.026 -1.039 -8.691 1.00 90.62 86 PRO A CA 1
ATOM 697 C C . PRO A 1 86 ? -2.346 -2.337 -8.230 1.00 90.62 86 PRO A C 1
ATOM 699 O O . PRO A 1 86 ? -2.300 -3.312 -8.987 1.00 90.62 86 PRO A O 1
ATOM 702 N N . PRO A 1 87 ? -1.843 -2.388 -6.987 1.00 93.25 87 PRO A N 1
ATOM 703 C CA . PRO A 1 87 ? -1.387 -3.633 -6.393 1.00 93.25 87 PRO A CA 1
ATOM 704 C C . PRO A 1 87 ? -2.515 -4.668 -6.324 1.00 93.25 87 PRO A C 1
ATOM 706 O O . PRO A 1 87 ? -3.672 -4.336 -6.067 1.00 93.25 87 PRO A O 1
ATOM 709 N N . VAL A 1 88 ? -2.167 -5.937 -6.511 1.00 92.69 88 VAL A N 1
ATOM 710 C CA . VAL A 1 88 ? -3.111 -7.060 -6.511 1.00 92.69 88 VAL A CA 1
ATOM 711 C C . VAL A 1 88 ? -2.855 -7.940 -5.296 1.00 92.69 88 VAL A C 1
ATOM 713 O O . VAL A 1 88 ? -1.722 -8.366 -5.073 1.00 92.69 88 VAL A O 1
ATOM 716 N N . LEU A 1 89 ? -3.905 -8.250 -4.532 1.00 90.00 89 LEU A N 1
ATOM 717 C CA . LEU A 1 89 ? -3.878 -9.311 -3.527 1.00 90.00 89 LEU A CA 1
ATOM 718 C C . LEU A 1 89 ? -4.324 -10.616 -4.173 1.00 90.00 89 LEU A C 1
ATOM 720 O O . LEU A 1 89 ? -5.462 -10.741 -4.620 1.00 90.00 89 LEU A O 1
ATOM 724 N N . HIS A 1 90 ? -3.437 -11.601 -4.189 1.00 89.88 90 HIS A N 1
ATOM 725 C CA . HIS A 1 90 ? -3.737 -12.924 -4.715 1.00 89.88 90 HIS A CA 1
ATOM 726 C C . HIS A 1 90 ? -3.096 -13.988 -3.827 1.00 89.88 90 HIS A C 1
ATOM 728 O O . HIS A 1 90 ? -1.909 -13.914 -3.518 1.00 89.88 90 HIS A O 1
ATOM 734 N N . HIS A 1 91 ? -3.897 -14.957 -3.372 1.00 89.12 91 HIS A N 1
ATOM 735 C CA . HIS A 1 91 ? -3.463 -16.028 -2.461 1.00 89.12 91 HIS A CA 1
ATOM 736 C C . HIS A 1 91 ? -2.680 -15.518 -1.230 1.00 89.12 91 HIS A C 1
ATOM 738 O O . HIS A 1 91 ? -1.649 -16.072 -0.851 1.00 89.12 91 HIS A O 1
ATOM 744 N N . GLY A 1 92 ? -3.155 -14.427 -0.617 1.00 86.38 92 GLY A N 1
ATOM 745 C CA . GLY A 1 92 ? -2.536 -13.833 0.576 1.00 86.38 92 GLY A CA 1
ATOM 746 C C . GLY A 1 92 ? -1.217 -13.095 0.318 1.00 86.38 92 GLY A C 1
ATOM 747 O O . GLY A 1 92 ? -0.521 -12.744 1.267 1.00 86.38 92 GLY A O 1
ATOM 748 N N . GLN A 1 93 ? -0.857 -12.862 -0.945 1.00 90.06 93 GLN A N 1
ATOM 749 C CA . GLN A 1 93 ? 0.359 -12.156 -1.341 1.00 90.06 93 GLN A CA 1
ATOM 750 C C . GLN A 1 93 ? 0.007 -10.903 -2.130 1.00 90.06 93 GLN A C 1
ATOM 752 O O . GLN A 1 93 ? -0.915 -10.911 -2.946 1.00 90.06 93 GLN A O 1
ATOM 757 N N . ILE A 1 94 ? 0.756 -9.830 -1.887 1.00 92.62 9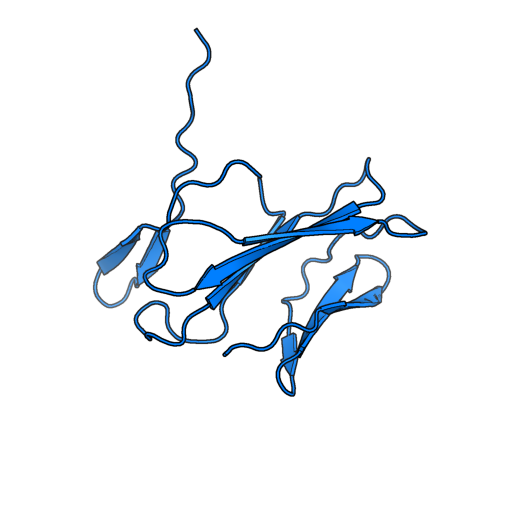4 ILE A N 1
ATOM 758 C CA . ILE A 1 94 ? 0.608 -8.582 -2.630 1.00 92.62 94 ILE A CA 1
ATOM 759 C C . ILE A 1 94 ? 1.603 -8.588 -3.784 1.00 92.62 94 ILE A C 1
ATOM 761 O O . ILE A 1 94 ? 2.796 -8.827 -3.582 1.00 92.62 94 ILE A O 1
ATOM 765 N N . TYR A 1 95 ? 1.112 -8.271 -4.974 1.00 94.62 95 TYR A N 1
ATOM 766 C CA . TYR A 1 95 ? 1.895 -8.104 -6.189 1.00 94.62 95 TYR A CA 1
ATOM 767 C C . TYR A 1 95 ? 1.750 -6.677 -6.699 1.00 94.62 95 TYR A C 1
ATOM 769 O O . TYR A 1 95 ? 0.650 -6.129 -6.694 1.00 94.62 95 TYR A O 1
ATOM 777 N N . PHE A 1 96 ? 2.845 -6.073 -7.142 1.00 95.12 96 PHE A N 1
ATOM 778 C CA . PHE A 1 96 ? 2.830 -4.725 -7.704 1.00 95.12 96 PHE A CA 1
ATOM 779 C C . PHE A 1 96 ? 3.921 -4.562 -8.758 1.00 95.12 96 PHE A C 1
ATOM 781 O O . PHE A 1 96 ? 4.950 -5.239 -8.718 1.00 95.12 96 PHE A O 1
ATOM 788 N N . LEU A 1 97 ? 3.659 -3.680 -9.720 1.00 96.12 97 LEU A N 1
ATOM 789 C CA . LEU A 1 97 ? 4.493 -3.474 -10.899 1.00 96.12 97 LEU A CA 1
ATOM 790 C C . LEU A 1 97 ? 5.310 -2.195 -10.776 1.00 96.12 97 LEU A C 1
ATOM 792 O O . LEU A 1 97 ? 4.785 -1.173 -10.321 1.00 96.12 97 LEU A O 1
ATOM 796 N N . ASP A 1 98 ? 6.548 -2.230 -11.255 1.00 95.00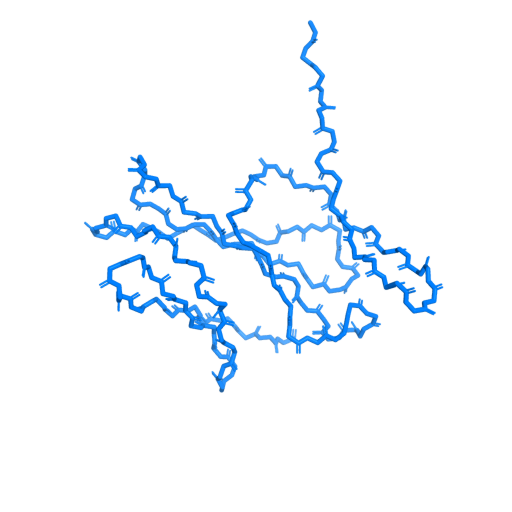 98 ASP A N 1
ATOM 797 C CA . ASP A 1 98 ? 7.273 -1.009 -11.596 1.00 95.00 98 ASP A CA 1
ATOM 798 C C . ASP A 1 98 ? 6.896 -0.490 -12.996 1.00 95.00 98 ASP A C 1
ATOM 800 O O . ASP A 1 98 ? 6.201 -1.153 -13.771 1.00 95.00 98 ASP A O 1
ATOM 804 N N . VAL A 1 99 ? 7.338 0.726 -13.321 1.00 94.69 99 VAL A N 1
ATOM 805 C CA . VAL A 1 99 ? 7.034 1.408 -14.593 1.00 94.69 99 VAL A CA 1
ATOM 806 C C . VAL A 1 99 ? 7.600 0.720 -15.841 1.00 94.69 99 VAL A C 1
ATOM 808 O O . VAL A 1 99 ? 7.200 1.081 -16.944 1.00 94.69 99 VAL A O 1
ATOM 811 N N . ILE A 1 100 ? 8.516 -0.243 -15.695 1.00 94.19 100 ILE A N 1
ATOM 812 C CA . ILE A 1 100 ? 9.095 -0.996 -16.821 1.00 94.19 100 ILE A CA 1
ATOM 813 C C . ILE A 1 100 ? 8.591 -2.446 -16.888 1.00 94.19 100 ILE A C 1
ATOM 815 O O . ILE A 1 100 ? 9.012 -3.197 -17.765 1.00 94.19 100 ILE A O 1
ATOM 819 N N . GLY A 1 101 ? 7.667 -2.832 -16.003 1.00 93.44 101 GLY A N 1
ATOM 820 C CA . GLY A 1 101 ? 6.990 -4.128 -16.024 1.00 93.44 101 GLY A CA 1
ATOM 821 C C . GLY A 1 101 ? 7.602 -5.206 -15.126 1.00 93.44 101 GLY A C 1
ATOM 822 O O . GLY A 1 101 ? 7.169 -6.357 -15.202 1.00 93.44 101 GLY A O 1
ATOM 823 N N . ASN A 1 102 ? 8.563 -4.883 -14.254 1.00 94.44 102 ASN A N 1
ATOM 824 C CA . ASN A 1 102 ? 9.017 -5.842 -13.246 1.00 94.44 102 ASN A CA 1
ATOM 825 C C . ASN A 1 102 ? 7.953 -6.019 -12.160 1.00 94.44 102 ASN A C 1
ATOM 827 O O . ASN A 1 102 ? 7.362 -5.053 -11.675 1.00 94.44 102 ASN A O 1
ATOM 831 N N . VAL A 1 103 ? 7.762 -7.263 -11.722 1.00 94.81 103 VAL A N 1
ATOM 832 C CA . VAL A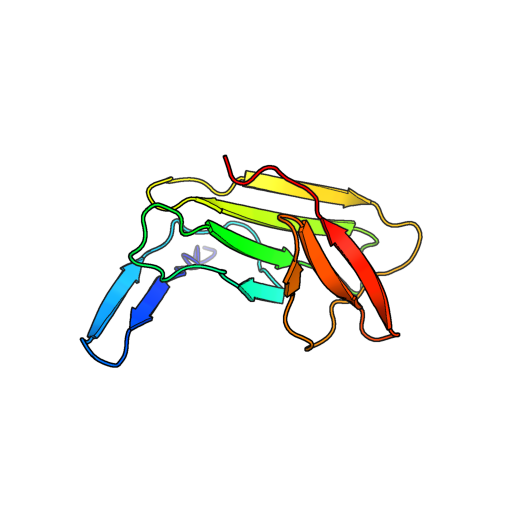 1 103 ? 6.818 -7.616 -10.658 1.00 94.81 103 VAL A CA 1
ATOM 833 C C . VAL A 1 103 ? 7.570 -7.787 -9.344 1.00 94.81 103 VAL A C 1
ATOM 835 O O . VAL A 1 103 ? 8.438 -8.654 -9.222 1.00 94.81 103 VAL A O 1
ATOM 838 N N . ALA A 1 104 ? 7.186 -7.015 -8.334 1.00 94.12 104 ALA A N 1
ATOM 839 C CA . ALA A 1 104 ? 7.550 -7.282 -6.953 1.00 94.12 104 ALA A CA 1
ATOM 840 C C . ALA A 1 104 ? 6.440 -8.071 -6.255 1.00 94.12 104 ALA A C 1
ATOM 842 O O . ALA A 1 104 ? 5.251 -7.920 -6.543 1.00 94.12 104 ALA A O 1
ATOM 843 N N . ARG A 1 105 ? 6.851 -8.906 -5.301 1.00 93.81 105 ARG A N 1
ATOM 844 C CA . ARG A 1 105 ? 5.954 -9.655 -4.426 1.00 93.81 105 ARG A CA 1
ATOM 845 C C . ARG A 1 105 ? 6.288 -9.347 -2.980 1.00 93.81 105 ARG A C 1
ATOM 847 O O . ARG A 1 105 ? 7.434 -9.504 -2.563 1.00 93.81 105 ARG A O 1
ATOM 854 N N . PHE A 1 106 ? 5.264 -9.031 -2.205 1.00 91.12 106 PHE A N 1
ATOM 855 C CA . PHE A 1 106 ? 5.348 -8.887 -0.764 1.00 91.12 106 PHE A CA 1
ATOM 856 C C . PHE A 1 106 ? 4.501 -9.969 -0.087 1.00 91.12 106 PHE A C 1
ATOM 858 O O . PHE A 1 106 ? 3.298 -10.090 -0.327 1.00 91.12 106 PHE A O 1
ATOM 865 N N . ASN A 1 107 ? 5.161 -10.793 0.729 1.00 83.50 107 ASN A N 1
ATOM 866 C CA . ASN A 1 107 ? 4.526 -11.847 1.509 1.00 83.50 107 ASN A CA 1
ATOM 867 C C . ASN A 1 107 ? 4.598 -11.471 2.988 1.00 83.50 107 ASN A C 1
ATOM 869 O O . ASN A 1 107 ? 5.678 -11.475 3.581 1.00 83.50 107 ASN A O 1
ATOM 873 N N . ARG A 1 108 ? 3.438 -11.192 3.578 1.00 69.19 108 ARG A N 1
ATOM 874 C CA . ARG A 1 108 ? 3.260 -11.179 5.023 1.00 69.19 108 ARG A CA 1
ATOM 875 C C . ARG A 1 108 ? 1.907 -11.797 5.335 1.00 69.19 108 ARG A C 1
ATOM 877 O O . ARG A 1 108 ? 0.927 -11.520 4.652 1.00 69.19 108 ARG A O 1
ATOM 884 N N . ARG A 1 109 ? 1.866 -12.662 6.351 1.00 59.47 109 ARG A N 1
ATOM 885 C CA . ARG A 1 109 ? 0.615 -13.268 6.813 1.00 59.47 109 ARG A CA 1
ATOM 886 C C . ARG A 1 109 ? -0.282 -12.150 7.346 1.00 59.47 109 ARG A C 1
ATOM 888 O O . ARG A 1 109 ? 0.073 -11.510 8.334 1.00 59.47 109 ARG A O 1
ATOM 895 N N . PHE A 1 110 ? -1.415 -11.921 6.688 1.00 57.47 110 PHE A N 1
ATOM 896 C CA . PHE A 1 110 ? -2.552 -11.219 7.277 1.00 57.47 110 PHE A CA 1
ATOM 897 C C . PHE A 1 110 ? -3.151 -12.184 8.304 1.00 57.47 110 PHE A C 1
ATOM 899 O O . PHE A 1 110 ? -3.960 -13.039 7.959 1.00 57.47 110 PHE A O 1
ATOM 906 N N . GLY A 1 111 ? -2.579 -12.178 9.506 1.00 45.38 111 GLY A N 1
ATOM 907 C CA . GLY A 1 111 ? -3.080 -12.912 10.666 1.00 45.38 111 GLY A CA 1
ATOM 908 C C . GLY A 1 111 ? -3.844 -11.990 11.589 1.00 45.38 111 GLY A C 1
ATOM 909 O O . GLY A 1 111 ? -3.480 -10.787 11.620 1.00 45.38 111 GLY A O 1
#

pLDDT: mean 85.65, std 13.39, range [32.06, 96.12]